Protein AF-A0A964BP98-F1 (afdb_monomer)

Foldseek 3Di:
DDPPPQLLVLLVVLLVVLVVLLVVLCVDDDPPNVCSNPAVNLLSLLLNQLSVVLSPDDQDPDLVRQLVSLVVSLVVSLVVLVVLQVCQVVCVVPDPVQLVDPVNCSPRNNHHDPVSSVSSNNSSVVSSVSSSVSSVVD

Solvent-accessible surface area (backbone atoms only — not comparable to full-atom values): 7579 Å² total; per-residue (Å²): 129,84,81,74,53,65,59,59,54,51,48,48,54,49,49,66,50,47,54,57,51,36,59,46,28,67,73,45,83,58,90,64,24,69,56,36,39,69,44,46,38,46,23,43,49,33,28,49,51,32,45,58,55,49,70,75,51,76,85,62,92,46,72,69,54,36,53,52,50,28,52,49,44,21,53,49,50,37,52,50,52,50,49,44,44,59,53,34,78,52,47,87,79,51,60,68,74,62,61,66,36,67,69,39,36,74,75,62,46,87,69,66,58,84,72,50,56,63,30,28,52,50,9,16,52,51,19,25,53,49,54,41,54,49,64,69,77,109

pLDDT: mean 90.62, std 9.59, range [37.97, 98.38]

InterPro domains:
  IPR021257 Protein of unknown function DUF2809 [PF10990] (32-123)

Nearest PDB structures (foldseek):
  8irj-assembly1_A  TM=3.269E-01  e=3.034E+00  Homo sapiens
  6duw-assembly1_A  TM=2.770E-01  e=5.728E+00  Homo sapiens

Sequence (138 aa)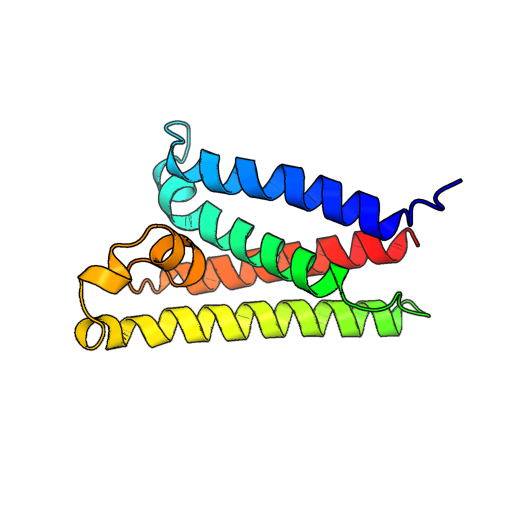:
MAIINTRRSLIFISLLAIVPLGLYSKVYMGIAQTWVHDYSGDVLYEILWCLVIFWFVHSPKDVKQLKNIASRIALWVFAVTCAIEISQLWFHLVPPILRSHVIWKLLLGAGFAWWDFPHYALGSLIGWWWIYSIGRIE

Structure (mmCIF, N/CA/C/O backbone):
data_AF-A0A964BP98-F1
#
_entry.id   AF-A0A964BP98-F1
#
loop_
_atom_site.group_PDB
_atom_site.id
_atom_site.type_symbol
_atom_site.label_atom_id
_atom_site.label_alt_id
_atom_site.label_comp_id
_atom_site.label_asym_id
_atom_site.label_entity_id
_atom_site.label_seq_id
_atom_site.pdbx_PDB_ins_code
_atom_site.Cartn_x
_atom_site.Cartn_y
_atom_site.Cartn_z
_atom_site.occupancy
_atom_site.B_iso_or_equiv
_atom_site.auth_seq_id
_atom_site.auth_comp_id
_atom_site.auth_asym_id
_atom_site.auth_atom_id
_atom_site.pdbx_PDB_model_num
ATOM 1 N N . MET A 1 1 ? -35.295 -2.462 3.434 1.00 37.97 1 MET A N 1
ATOM 2 C CA . MET A 1 1 ? -34.500 -1.265 3.776 1.00 37.97 1 MET A CA 1
ATOM 3 C C . MET A 1 1 ? -33.071 -1.748 3.962 1.00 37.97 1 MET A C 1
ATOM 5 O O . MET A 1 1 ? -32.809 -2.443 4.933 1.00 37.97 1 MET A O 1
ATOM 9 N N . ALA A 1 2 ? -32.208 -1.580 2.956 1.00 43.72 2 ALA A N 1
ATOM 10 C CA . ALA A 1 2 ? -30.848 -2.105 3.034 1.00 43.72 2 ALA A CA 1
ATOM 11 C C . ALA A 1 2 ? -30.121 -1.366 4.161 1.00 43.72 2 ALA A C 1
ATOM 13 O O . ALA A 1 2 ? -29.951 -0.152 4.085 1.00 43.72 2 ALA A O 1
ATOM 14 N N . ILE A 1 3 ? -29.745 -2.087 5.217 1.00 48.03 3 ILE A N 1
ATOM 15 C CA 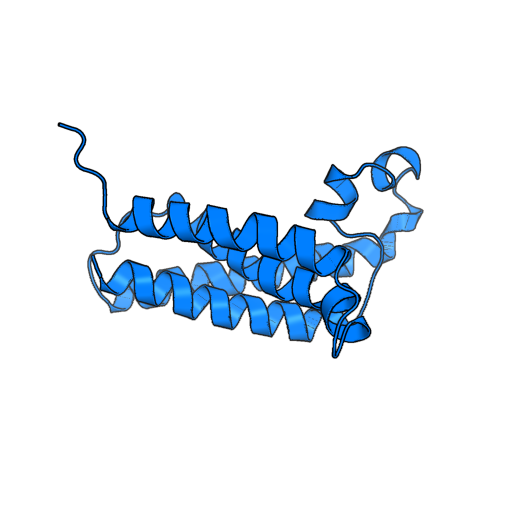. ILE A 1 3 ? -28.818 -1.582 6.225 1.00 48.03 3 ILE A CA 1
ATOM 16 C C . ILE A 1 3 ? -27.493 -1.434 5.487 1.00 48.03 3 ILE A C 1
ATOM 18 O O . ILE A 1 3 ? -26.748 -2.396 5.301 1.00 48.03 3 ILE A O 1
ATOM 22 N N . ILE A 1 4 ? -27.259 -0.241 4.950 1.00 57.28 4 ILE A N 1
ATOM 23 C CA . ILE A 1 4 ? -25.979 0.126 4.379 1.00 57.28 4 ILE A CA 1
ATOM 24 C C . ILE A 1 4 ? -24.986 0.034 5.534 1.00 57.28 4 ILE A C 1
ATOM 26 O O . ILE A 1 4 ? -25.044 0.818 6.477 1.00 57.28 4 ILE A O 1
ATOM 30 N N . ASN A 1 5 ? -24.116 -0.973 5.497 1.00 79.19 5 ASN A N 1
ATOM 31 C CA . ASN A 1 5 ? -23.022 -1.069 6.447 1.00 79.19 5 ASN A CA 1
ATOM 32 C C . ASN A 1 5 ? -22.086 0.119 6.168 1.00 79.19 5 ASN A C 1
ATOM 34 O O . ASN A 1 5 ? -21.393 0.122 5.147 1.00 79.19 5 ASN A O 1
ATOM 38 N N . THR A 1 6 ? -22.098 1.124 7.052 1.00 86.12 6 THR A N 1
ATOM 39 C CA . THR A 1 6 ? -21.329 2.376 6.946 1.00 86.12 6 THR A CA 1
ATOM 40 C C . THR A 1 6 ? -19.874 2.118 6.561 1.00 86.12 6 THR A C 1
ATOM 42 O O . THR A 1 6 ? -19.347 2.779 5.668 1.00 86.12 6 THR A O 1
ATOM 45 N N . ARG A 1 7 ? -19.250 1.080 7.135 1.00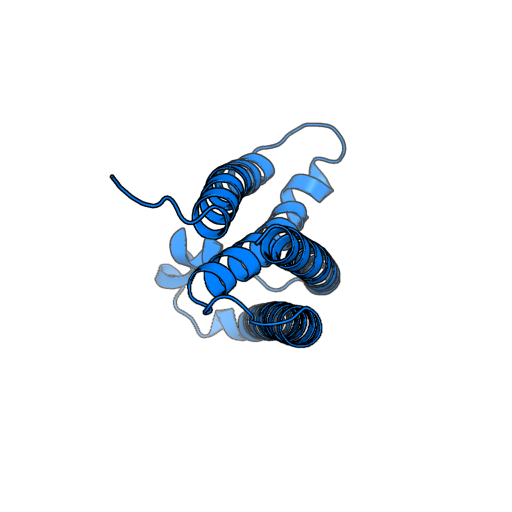 89.56 7 ARG A N 1
ATOM 46 C CA . ARG A 1 7 ? -17.888 0.660 6.792 1.00 89.56 7 ARG A CA 1
ATOM 47 C C . ARG A 1 7 ? -17.758 0.257 5.324 1.00 89.56 7 ARG A C 1
ATOM 49 O O . ARG A 1 7 ? -16.857 0.737 4.645 1.00 89.56 7 ARG A O 1
ATOM 56 N N . ARG A 1 8 ? -18.649 -0.596 4.808 1.00 91.06 8 ARG A N 1
ATOM 57 C CA . ARG A 1 8 ? -18.601 -1.033 3.398 1.00 91.06 8 ARG A CA 1
ATOM 58 C C . ARG A 1 8 ? -18.822 0.133 2.439 1.00 91.06 8 ARG A C 1
ATOM 60 O O . ARG A 1 8 ? -18.128 0.222 1.435 1.00 91.06 8 ARG A O 1
ATOM 67 N N . SER A 1 9 ? -19.713 1.067 2.762 1.00 92.31 9 SER A N 1
ATOM 68 C CA . SER A 1 9 ? -19.888 2.272 1.943 1.00 92.31 9 SER A CA 1
ATOM 69 C C . SER A 1 9 ? -18.656 3.165 1.925 1.00 92.31 9 SER A C 1
ATOM 71 O O . SER A 1 9 ? -18.277 3.626 0.852 1.00 92.31 9 SER A O 1
ATOM 73 N N . LEU A 1 10 ? -18.000 3.372 3.070 1.00 94.25 10 LEU A N 1
ATOM 74 C CA . LEU A 1 10 ? -16.758 4.144 3.124 1.00 94.25 10 LEU A CA 1
ATOM 75 C C . LEU A 1 10 ? -15.656 3.490 2.288 1.00 94.25 10 LEU A C 1
ATOM 77 O O . LEU A 1 10 ? -15.022 4.175 1.492 1.00 94.25 10 LEU A O 1
ATOM 81 N N . ILE A 1 11 ? -15.479 2.167 2.391 1.00 95.06 11 ILE A N 1
ATOM 82 C CA . ILE A 1 11 ? -14.500 1.455 1.558 1.00 95.06 11 ILE A CA 1
ATOM 83 C C . ILE A 1 11 ? -14.865 1.592 0.070 1.00 95.06 11 ILE A C 1
ATOM 85 O O . ILE A 1 11 ? -13.980 1.797 -0.754 1.00 95.06 11 ILE A O 1
ATOM 89 N N . PHE A 1 12 ? -16.152 1.537 -0.288 1.00 95.44 12 PHE A N 1
ATOM 90 C CA . PHE A 1 12 ? -16.591 1.634 -1.686 1.00 95.44 12 PHE A CA 1
ATOM 91 C C . PHE A 1 12 ? -16.269 3.005 -2.271 1.00 95.44 12 PHE A C 1
ATOM 93 O O . PHE A 1 12 ? -15.711 3.098 -3.359 1.00 95.44 12 PHE A O 1
ATOM 100 N N . ILE A 1 13 ? -16.581 4.062 -1.520 1.00 95.56 13 ILE A N 1
ATOM 101 C CA . ILE A 1 13 ? -16.279 5.443 -1.899 1.00 95.56 13 ILE A CA 1
ATOM 102 C C . ILE A 1 13 ? -14.763 5.637 -2.016 1.00 95.56 13 ILE A C 1
ATOM 104 O O . ILE A 1 13 ? -14.302 6.218 -2.997 1.00 95.56 13 ILE A O 1
ATOM 108 N N . SER A 1 14 ? -13.979 5.103 -1.073 1.00 96.12 14 SER A N 1
ATOM 109 C CA . SER A 1 14 ? -12.515 5.127 -1.150 1.00 96.12 14 SER A CA 1
ATOM 110 C C . SER A 1 14 ? -11.995 4.439 -2.412 1.00 96.12 14 SER A C 1
ATOM 112 O O . SER A 1 14 ? -11.161 5.010 -3.107 1.00 96.12 14 SER A O 1
ATOM 114 N N . LEU A 1 15 ? -12.502 3.252 -2.757 1.00 96.31 15 LEU A N 1
ATOM 115 C CA . LEU A 1 15 ? -12.107 2.543 -3.979 1.00 96.31 15 LEU A CA 1
ATOM 116 C C . LEU A 1 15 ? -12.498 3.323 -5.240 1.00 96.31 15 LEU A C 1
ATOM 118 O O . LEU A 1 15 ? -11.692 3.438 -6.163 1.00 96.31 15 LEU A O 1
ATOM 122 N N . LEU A 1 16 ? -13.697 3.913 -5.256 1.00 95.88 16 LEU A N 1
ATOM 123 C CA . LEU A 1 16 ? -14.174 4.742 -6.361 1.00 95.88 16 LEU A CA 1
ATOM 124 C C . LEU A 1 16 ? -13.311 5.996 -6.561 1.00 95.88 16 LEU A C 1
ATOM 126 O O . LEU A 1 16 ? -13.231 6.487 -7.679 1.00 95.88 16 LEU A O 1
ATOM 130 N N . ALA A 1 17 ? -12.655 6.499 -5.513 1.00 95.50 17 ALA A N 1
ATOM 131 C CA . ALA A 1 17 ? -11.704 7.602 -5.609 1.00 95.50 17 ALA A CA 1
ATOM 132 C C . ALA A 1 17 ? -10.293 7.135 -6.013 1.00 95.50 17 ALA A C 1
ATOM 134 O O . ALA A 1 17 ? -9.673 7.730 -6.891 1.00 95.50 17 ALA A O 1
ATOM 135 N N . ILE A 1 18 ? -9.780 6.060 -5.404 1.00 95.38 18 ILE A N 1
ATOM 136 C CA . ILE A 1 18 ? -8.401 5.589 -5.608 1.00 95.38 18 ILE A CA 1
ATOM 137 C C . ILE A 1 18 ? -8.171 5.069 -7.030 1.00 95.38 18 ILE A C 1
ATOM 139 O O . ILE A 1 18 ? -7.137 5.371 -7.621 1.00 95.38 18 ILE A O 1
ATOM 143 N N . VAL A 1 19 ? -9.128 4.336 -7.607 1.00 93.06 19 VAL A N 1
ATOM 144 C CA . VAL A 1 19 ? -8.994 3.781 -8.966 1.00 93.06 19 VAL A CA 1
ATOM 145 C C . VAL A 1 19 ? -8.795 4.872 -10.031 1.00 93.06 19 VAL A C 1
ATOM 147 O O . VAL A 1 19 ? -7.792 4.812 -10.745 1.00 93.06 19 VAL A O 1
ATOM 150 N N . PRO A 1 20 ? -9.674 5.887 -10.169 1.00 92.69 20 PRO A N 1
ATOM 151 C CA . PRO A 1 20 ? -9.463 6.942 -11.153 1.00 92.69 20 PRO A CA 1
ATOM 152 C C . PRO A 1 20 ? -8.236 7.795 -10.834 1.00 92.69 20 PRO A C 1
ATOM 154 O O . PRO A 1 20 ? -7.559 8.206 -11.770 1.00 92.69 20 PRO A O 1
ATOM 157 N N . LEU A 1 21 ? -7.898 8.021 -9.558 1.00 92.00 21 LEU A N 1
ATOM 158 C CA . LEU A 1 21 ? -6.664 8.726 -9.192 1.00 92.00 21 LEU A CA 1
ATOM 159 C C . LEU A 1 21 ? -5.412 7.977 -9.665 1.00 92.00 21 LEU A C 1
ATOM 161 O O . LEU A 1 21 ? -4.512 8.597 -10.227 1.00 92.00 21 LEU A O 1
ATOM 165 N N . GLY A 1 22 ? -5.372 6.653 -9.497 1.00 90.00 22 GLY A N 1
ATOM 166 C CA . GLY A 1 22 ? -4.254 5.819 -9.945 1.00 90.00 22 GLY A CA 1
ATOM 167 C C . GLY A 1 22 ? -4.134 5.735 -11.466 1.00 90.00 22 GLY A C 1
ATOM 168 O O . GLY A 1 22 ? -3.030 5.718 -11.999 1.00 90.00 22 GLY A O 1
ATOM 169 N N . LEU A 1 23 ? -5.256 5.732 -12.189 1.00 88.25 23 LEU A N 1
ATOM 170 C CA . LEU A 1 23 ? -5.236 5.793 -13.655 1.00 88.25 23 LEU A CA 1
ATOM 171 C C . LEU A 1 23 ? -4.836 7.186 -14.158 1.00 88.25 23 LEU A C 1
ATOM 173 O O . LEU A 1 23 ? -4.070 7.304 -15.113 1.00 88.25 23 LEU A O 1
ATOM 177 N N . TYR A 1 24 ? -5.332 8.240 -13.507 1.00 88.25 24 TYR A N 1
ATOM 178 C CA . TYR A 1 24 ? -5.026 9.620 -13.869 1.00 88.25 24 TYR A CA 1
ATOM 179 C C . TYR A 1 24 ? -3.556 9.970 -13.628 1.00 88.25 24 TYR A C 1
ATOM 181 O O . TYR A 1 24 ? -2.971 10.719 -14.409 1.00 88.25 24 TYR A O 1
ATOM 189 N N . SER A 1 25 ? -2.925 9.405 -12.596 1.00 86.75 25 SER A N 1
ATOM 190 C CA . SER A 1 25 ? -1.517 9.688 -12.321 1.00 86.75 25 SER A CA 1
ATOM 191 C C . SER A 1 25 ? -0.580 9.283 -13.461 1.00 86.75 25 SER A C 1
ATOM 193 O O . SER A 1 25 ? 0.415 9.964 -13.694 1.00 86.75 25 SER A O 1
ATOM 195 N N . LYS A 1 26 ? -0.939 8.258 -14.244 1.00 82.50 26 LYS A N 1
ATOM 196 C CA . LYS A 1 26 ? -0.178 7.813 -15.423 1.00 82.50 26 LYS A CA 1
ATOM 197 C C . LYS A 1 26 ? -0.289 8.746 -16.634 1.00 82.50 26 LYS A C 1
ATOM 199 O O . LYS A 1 26 ? 0.492 8.620 -17.569 1.00 82.50 26 LYS A O 1
ATOM 204 N N . VAL A 1 27 ? -1.233 9.690 -16.636 1.00 86.19 27 VAL A N 1
ATOM 205 C CA . VAL A 1 27 ? -1.398 10.692 -17.710 1.00 86.19 27 VAL A CA 1
ATOM 206 C C . VAL A 1 27 ? -1.139 12.124 -17.231 1.00 86.19 27 VAL A C 1
ATOM 208 O O . VAL A 1 27 ? -1.336 13.082 -17.979 1.00 86.19 27 VAL A O 1
ATOM 211 N N . TYR A 1 28 ? -0.704 12.288 -15.981 1.00 82.81 28 TYR A N 1
ATOM 212 C CA . TYR A 1 28 ? -0.480 13.591 -15.372 1.00 82.81 28 TYR A CA 1
ATOM 213 C C . TYR A 1 28 ? 0.799 14.259 -15.902 1.00 82.81 28 TYR A C 1
ATOM 215 O O . TYR A 1 28 ? 1.881 13.682 -15.853 1.00 82.81 28 TYR A O 1
ATOM 223 N N . MET A 1 29 ? 0.675 15.510 -16.360 1.00 85.00 29 MET A N 1
ATOM 224 C CA . MET A 1 29 ? 1.767 16.308 -16.954 1.00 85.00 29 MET A CA 1
ATOM 225 C C . MET A 1 29 ? 2.094 17.591 -16.160 1.00 85.00 29 MET A C 1
ATOM 227 O O . MET A 1 29 ? 2.652 18.543 -16.699 1.00 85.00 29 MET A O 1
ATOM 231 N N . GLY A 1 30 ? 1.679 17.675 -14.892 1.00 84.62 30 GLY A N 1
ATOM 232 C CA . GLY A 1 30 ? 1.849 18.881 -14.072 1.00 84.62 30 GLY A CA 1
ATOM 233 C C . GLY A 1 30 ? 3.139 18.917 -13.238 1.00 84.62 30 GLY A C 1
ATOM 234 O O . GLY A 1 30 ? 4.169 18.342 -13.588 1.00 84.62 30 GLY A O 1
ATOM 235 N N . ILE A 1 31 ? 3.098 19.623 -12.107 1.00 79.62 31 ILE A N 1
ATOM 236 C CA . ILE A 1 31 ? 4.255 19.778 -11.209 1.00 79.62 31 ILE A CA 1
ATOM 237 C C . ILE A 1 31 ? 4.625 18.415 -10.612 1.00 79.62 31 ILE A C 1
ATOM 239 O O . ILE A 1 31 ? 3.753 17.679 -10.168 1.00 79.62 31 ILE A O 1
ATOM 243 N N . ALA A 1 32 ? 5.921 18.091 -10.579 1.00 81.62 32 ALA A N 1
ATOM 244 C CA . ALA A 1 32 ? 6.427 16.782 -10.155 1.00 81.62 32 ALA A CA 1
ATOM 245 C C . ALA A 1 32 ? 5.912 15.601 -11.008 1.00 81.62 32 ALA A C 1
ATOM 247 O O . ALA A 1 32 ? 5.866 14.471 -10.527 1.00 81.62 32 ALA A O 1
ATOM 248 N N . GLN A 1 33 ? 5.567 15.847 -12.282 1.00 81.12 33 GLN A N 1
ATOM 249 C CA . GLN A 1 33 ? 5.097 14.823 -13.226 1.00 81.12 33 GLN A CA 1
ATOM 250 C C . GLN A 1 33 ? 5.964 13.566 -13.273 1.00 81.12 33 GLN A C 1
ATOM 252 O O . GLN A 1 33 ? 5.411 12.482 -13.350 1.00 81.12 33 GLN A O 1
ATOM 257 N N . THR A 1 34 ? 7.291 13.688 -13.181 1.00 79.12 34 THR A N 1
ATOM 258 C CA . THR A 1 34 ? 8.196 12.530 -13.186 1.00 79.12 34 THR A CA 1
ATOM 259 C C . THR A 1 34 ? 7.882 11.611 -12.013 1.00 79.12 34 THR A C 1
ATOM 261 O O . THR A 1 34 ? 7.590 10.441 -12.200 1.00 79.12 34 THR A O 1
ATOM 264 N N . TRP A 1 35 ? 7.800 12.163 -10.804 1.00 83.44 35 TRP A N 1
ATOM 265 C CA . TRP A 1 35 ? 7.463 11.372 -9.628 1.00 83.44 35 TRP A CA 1
ATOM 266 C C . TRP A 1 35 ? 6.025 10.839 -9.662 1.00 83.44 35 TRP A C 1
ATOM 268 O O . TRP A 1 35 ? 5.782 9.685 -9.319 1.00 83.44 35 TRP A O 1
ATOM 278 N N . VAL A 1 36 ? 5.058 11.664 -10.077 1.00 79.56 36 VAL A N 1
ATOM 279 C CA . VAL A 1 36 ? 3.642 11.268 -10.110 1.00 79.56 36 VAL A CA 1
ATOM 280 C C . VAL A 1 36 ? 3.411 10.149 -11.123 1.00 79.56 36 VAL A C 1
ATOM 282 O O . VAL A 1 36 ? 2.751 9.163 -10.796 1.00 79.56 36 VAL A O 1
ATOM 285 N N . HIS A 1 37 ? 3.970 10.275 -12.321 1.00 78.06 37 HIS A N 1
ATOM 286 C CA . HIS A 1 37 ? 3.854 9.273 -13.371 1.00 78.06 37 HIS A CA 1
ATOM 287 C C . HIS A 1 37 ? 4.518 7.963 -12.939 1.00 78.06 37 HIS A C 1
ATOM 289 O O . HIS A 1 37 ? 3.908 6.893 -13.054 1.00 78.06 37 HIS A O 1
ATOM 295 N N . ASP A 1 38 ? 5.730 8.053 -12.394 1.00 78.12 38 ASP A N 1
ATOM 296 C CA . ASP A 1 38 ? 6.541 6.878 -12.103 1.00 78.12 38 ASP A CA 1
ATOM 297 C C . ASP A 1 38 ? 6.029 6.156 -10.847 1.00 78.12 38 ASP A C 1
ATOM 299 O O . ASP A 1 38 ? 5.664 4.988 -10.947 1.00 78.12 38 ASP A O 1
ATOM 303 N N . TYR A 1 39 ? 5.838 6.864 -9.725 1.00 83.00 39 TYR A N 1
ATOM 304 C CA . TYR A 1 39 ? 5.721 6.234 -8.400 1.00 83.00 39 TYR A CA 1
ATOM 305 C C . TYR A 1 39 ? 4.381 6.400 -7.680 1.00 83.00 39 TYR A C 1
ATOM 307 O O . TYR A 1 39 ? 4.052 5.630 -6.776 1.00 83.00 39 TYR A O 1
ATOM 315 N N . SER A 1 40 ? 3.566 7.405 -8.022 1.00 80.12 40 SER A N 1
ATOM 316 C CA . SER A 1 40 ? 2.301 7.598 -7.285 1.00 80.12 40 SER A CA 1
ATOM 317 C C . SER A 1 40 ? 1.321 6.437 -7.493 1.00 80.12 40 SER A C 1
ATOM 319 O O . SER A 1 40 ? 0.506 6.149 -6.616 1.00 80.12 40 SER A O 1
ATOM 321 N N . GLY A 1 41 ? 1.437 5.742 -8.631 1.00 83.50 41 GLY A N 1
ATOM 322 C CA . GLY A 1 41 ? 0.706 4.508 -8.902 1.00 83.50 41 GLY A CA 1
ATOM 323 C C . GLY A 1 41 ? 0.998 3.425 -7.866 1.00 83.50 41 GLY A C 1
ATOM 324 O O . GLY A 1 41 ? 0.059 2.794 -7.399 1.00 83.50 41 GLY A O 1
ATOM 325 N N . ASP A 1 42 ? 2.251 3.283 -7.436 1.00 88.12 42 ASP A N 1
ATOM 326 C CA . ASP A 1 42 ? 2.682 2.260 -6.477 1.00 88.12 42 ASP A CA 1
ATOM 327 C C . ASP A 1 42 ? 2.092 2.510 -5.091 1.00 88.12 42 ASP A C 1
ATOM 329 O O . ASP A 1 42 ? 1.529 1.615 -4.463 1.00 88.12 42 ASP A O 1
ATOM 333 N N . VAL A 1 43 ? 2.118 3.770 -4.645 1.00 94.50 43 VAL A N 1
ATOM 334 C CA . VAL A 1 43 ? 1.502 4.182 -3.376 1.00 94.50 43 VAL A CA 1
ATOM 335 C C . VAL A 1 43 ? -0.008 3.918 -3.401 1.00 94.50 43 VAL A C 1
ATOM 337 O O . VAL A 1 43 ? -0.567 3.368 -2.451 1.00 94.50 43 VAL A O 1
ATOM 340 N N . LEU A 1 44 ? -0.686 4.300 -4.489 1.00 94.94 44 LEU A N 1
ATOM 341 C CA . LEU A 1 44 ? -2.132 4.119 -4.643 1.00 94.94 44 LEU A CA 1
ATOM 342 C C . LEU A 1 44 ? -2.523 2.641 -4.790 1.00 94.94 44 LEU A C 1
ATOM 344 O O . LEU A 1 44 ? -3.588 2.245 -4.313 1.00 94.94 44 LEU A O 1
ATOM 348 N N . TYR A 1 45 ? -1.662 1.828 -5.400 1.00 94.88 45 TYR A N 1
ATOM 349 C CA . TYR A 1 45 ? -1.849 0.390 -5.572 1.00 94.88 45 TYR A CA 1
ATOM 350 C C . TYR A 1 45 ? -1.876 -0.349 -4.229 1.00 94.88 45 TYR A C 1
ATOM 352 O O . TYR A 1 45 ? -2.782 -1.142 -3.971 1.00 94.88 45 TYR A O 1
ATOM 360 N N . GLU A 1 46 ? -0.954 -0.027 -3.322 1.00 97.81 46 GLU A N 1
ATOM 361 C CA . GLU A 1 46 ? -0.949 -0.565 -1.956 1.00 97.81 46 GLU A CA 1
ATOM 362 C C . GLU A 1 46 ? -2.220 -0.203 -1.179 1.00 97.81 46 GLU A C 1
ATOM 364 O O . GLU A 1 46 ? -2.840 -1.055 -0.534 1.00 97.81 46 GLU A O 1
ATOM 369 N N . ILE A 1 47 ? -2.631 1.070 -1.253 1.00 97.69 47 ILE A N 1
ATOM 370 C CA . ILE A 1 47 ? -3.847 1.566 -0.595 1.00 97.69 47 ILE A CA 1
ATOM 371 C C . ILE A 1 47 ? -5.069 0.813 -1.133 1.00 97.69 47 ILE A C 1
ATOM 373 O O . ILE A 1 47 ? -5.916 0.374 -0.349 1.00 97.69 47 ILE A O 1
ATOM 377 N N . LEU A 1 48 ? -5.143 0.624 -2.455 1.00 97.62 48 LEU A N 1
ATOM 378 C CA . LEU A 1 48 ? -6.199 -0.140 -3.112 1.00 97.62 48 LEU A CA 1
ATOM 379 C C . LEU A 1 48 ? -6.280 -1.557 -2.547 1.00 97.62 48 LEU A C 1
ATOM 381 O O . LEU A 1 48 ? -7.354 -1.972 -2.111 1.00 97.62 48 LEU A O 1
ATOM 385 N N . TRP A 1 49 ? -5.169 -2.294 -2.499 1.00 98.06 49 TRP A N 1
ATOM 386 C CA . TRP A 1 49 ? -5.187 -3.675 -2.012 1.00 98.06 49 TRP A CA 1
ATOM 387 C C . TRP A 1 49 ? -5.490 -3.777 -0.521 1.00 98.06 49 TRP A C 1
ATOM 389 O O . TRP A 1 49 ? -6.228 -4.679 -0.116 1.00 98.06 49 TRP A O 1
ATOM 399 N N . CYS A 1 50 ? -5.030 -2.821 0.289 1.00 98.06 50 CYS A N 1
ATOM 400 C CA . CYS A 1 50 ? -5.424 -2.737 1.693 1.00 98.06 50 CYS A CA 1
ATOM 401 C C . CYS A 1 50 ? -6.949 -2.604 1.841 1.00 98.06 50 CYS A C 1
ATOM 403 O O . CYS A 1 50 ? -7.561 -3.335 2.624 1.00 98.06 50 CYS A O 1
ATOM 405 N N . LEU A 1 51 ? -7.575 -1.709 1.068 1.00 97.44 51 LEU A N 1
ATOM 406 C CA . LEU A 1 51 ? -9.026 -1.491 1.070 1.00 97.44 51 LEU A CA 1
ATOM 407 C C . LEU A 1 51 ? -9.797 -2.716 0.556 1.00 97.44 51 LEU A C 1
ATOM 409 O O . LEU A 1 51 ? -10.778 -3.124 1.182 1.00 97.44 51 LEU A O 1
ATOM 413 N N . VAL A 1 52 ? -9.341 -3.327 -0.544 1.00 97.38 52 VAL A N 1
ATOM 414 C CA . VAL A 1 52 ? -9.956 -4.529 -1.133 1.00 97.38 52 VAL A CA 1
ATOM 415 C C . VAL A 1 52 ? -9.925 -5.690 -0.146 1.00 97.38 52 VAL A C 1
ATOM 417 O O . VAL A 1 52 ? -10.961 -6.296 0.108 1.00 97.38 52 VAL A O 1
ATOM 420 N N . ILE A 1 53 ? -8.773 -5.988 0.461 1.00 97.19 53 ILE A N 1
ATOM 421 C CA . ILE A 1 53 ? -8.671 -7.076 1.442 1.00 97.19 53 ILE A CA 1
ATOM 422 C C . ILE A 1 53 ? -9.539 -6.759 2.660 1.00 97.19 53 ILE A C 1
ATOM 424 O O . ILE A 1 53 ? -10.300 -7.616 3.114 1.00 97.19 53 ILE A O 1
ATOM 428 N N . PHE A 1 54 ? -9.481 -5.523 3.168 1.00 96.06 54 PHE A N 1
ATOM 429 C CA . PHE A 1 54 ? -10.270 -5.127 4.329 1.00 96.06 54 PHE A CA 1
ATOM 430 C C . PHE A 1 54 ? -11.775 -5.270 4.079 1.00 96.06 54 PHE A C 1
ATOM 432 O O . PHE A 1 54 ? -12.473 -5.702 4.990 1.00 96.06 54 PHE A O 1
ATOM 439 N N . TRP A 1 55 ? -12.279 -5.021 2.865 1.00 95.25 55 TRP A N 1
ATOM 440 C CA . TRP A 1 55 ? -13.691 -5.229 2.506 1.00 95.25 55 TRP A CA 1
ATOM 441 C C . TRP A 1 55 ? -14.227 -6.615 2.897 1.00 95.25 55 TRP A C 1
ATOM 443 O O . TRP A 1 55 ? -15.356 -6.738 3.385 1.00 95.25 55 TRP A O 1
ATOM 453 N N . PHE A 1 56 ? -13.420 -7.661 2.700 1.00 94.31 56 PHE A N 1
ATOM 454 C CA . PHE A 1 56 ? -13.804 -9.051 2.960 1.00 94.31 56 PHE A CA 1
ATOM 455 C C . PHE A 1 56 ? -13.576 -9.492 4.411 1.00 94.31 56 PHE A C 1
ATOM 457 O O . PHE A 1 56 ? -14.056 -10.552 4.816 1.00 94.31 56 PHE A O 1
ATOM 464 N N . VAL A 1 57 ? -12.882 -8.690 5.221 1.00 91.31 57 VAL A N 1
ATOM 465 C CA . VAL A 1 57 ? -12.646 -9.004 6.633 1.00 91.31 57 VAL A CA 1
ATOM 466 C C . VAL A 1 57 ? -13.879 -8.659 7.472 1.00 91.31 57 VAL A C 1
ATOM 468 O O . VAL A 1 57 ? -14.479 -7.590 7.327 1.00 91.31 57 VAL A O 1
ATOM 471 N N . HIS A 1 58 ? -14.251 -9.569 8.376 1.00 86.25 58 HIS A N 1
ATOM 472 C CA . HIS A 1 58 ? -15.329 -9.363 9.346 1.00 86.25 58 HIS A CA 1
ATOM 473 C C . HIS A 1 58 ? -15.048 -8.156 10.249 1.00 86.25 58 HIS A C 1
ATOM 475 O O . HIS A 1 58 ? -13.892 -7.884 10.578 1.00 86.25 58 HIS A O 1
ATOM 481 N N . SER A 1 59 ? -16.103 -7.448 10.660 1.00 82.44 59 SER A N 1
ATOM 482 C CA . SER A 1 59 ? -15.954 -6.269 11.514 1.00 82.44 59 SER A CA 1
ATOM 483 C C . SER A 1 59 ? -15.273 -6.633 12.842 1.00 82.44 59 SER A C 1
ATOM 485 O O . SER A 1 59 ? -15.670 -7.610 13.491 1.00 82.44 59 SER A O 1
ATOM 487 N N . PRO A 1 60 ? -14.210 -5.907 13.228 1.00 84.69 60 PRO A N 1
ATOM 488 C CA . PRO A 1 60 ? -13.494 -6.163 14.468 1.00 84.69 60 PRO A CA 1
ATOM 489 C C . PRO A 1 60 ? -14.370 -5.841 15.680 1.00 84.69 60 PRO A C 1
ATOM 491 O O . PRO A 1 60 ? -15.172 -4.917 15.651 1.00 84.69 60 PRO A O 1
ATOM 494 N N . LYS A 1 61 ? -14.200 -6.607 16.761 1.00 85.12 61 LYS A N 1
ATOM 495 C CA . LYS A 1 61 ? -14.978 -6.451 18.001 1.00 85.12 61 LYS A CA 1
ATOM 496 C C . LYS A 1 61 ? -14.388 -5.410 18.949 1.00 85.12 61 LYS A C 1
ATOM 498 O O . LYS A 1 61 ? -15.092 -4.903 19.813 1.00 85.12 61 LYS A O 1
ATOM 503 N N . ASP A 1 62 ? -13.091 -5.135 18.821 1.00 91.12 62 ASP A N 1
ATOM 504 C CA . ASP A 1 62 ? -12.379 -4.168 19.648 1.00 91.12 62 ASP A CA 1
ATOM 505 C C . ASP A 1 62 ? -11.229 -3.481 18.881 1.00 91.12 62 ASP A C 1
ATOM 507 O O . ASP A 1 62 ? -10.807 -3.896 17.794 1.00 91.12 62 ASP A O 1
ATOM 511 N N . VAL A 1 63 ? -10.696 -2.410 19.475 1.00 91.19 63 VAL A N 1
ATOM 512 C CA . VAL A 1 63 ? -9.635 -1.577 18.884 1.00 91.19 63 VAL A CA 1
ATOM 513 C C . VAL A 1 63 ? -8.316 -2.342 18.725 1.00 91.19 63 VAL A C 1
ATOM 515 O O . VAL A 1 63 ? -7.560 -2.094 17.783 1.00 91.19 63 VAL A O 1
ATOM 518 N N . LYS A 1 64 ? -8.024 -3.290 19.623 1.00 93.94 64 LYS A N 1
ATOM 519 C CA . LYS A 1 64 ? -6.788 -4.084 19.584 1.00 93.94 64 LYS A CA 1
ATOM 520 C C . LYS A 1 64 ? -6.816 -5.058 18.406 1.00 93.94 64 LYS A C 1
ATOM 522 O O . LYS A 1 64 ? -5.827 -5.191 17.687 1.00 93.94 64 LYS A O 1
ATOM 527 N N . GLN A 1 65 ? -7.956 -5.700 18.181 1.00 93.88 65 GLN A N 1
ATOM 528 C CA . GLN A 1 65 ? -8.223 -6.584 17.062 1.00 93.88 65 GLN A CA 1
ATOM 529 C C . GLN A 1 65 ? -8.180 -5.809 15.746 1.00 93.88 65 GLN A C 1
ATOM 531 O O . GLN A 1 65 ? -7.522 -6.268 14.815 1.00 93.88 65 GLN A O 1
ATOM 536 N N . LEU A 1 66 ? -8.799 -4.624 15.681 1.00 94.31 66 LEU A N 1
ATOM 537 C CA . LEU A 1 66 ? -8.730 -3.754 14.505 1.00 94.31 66 LEU A CA 1
ATOM 538 C C . LEU A 1 66 ? -7.282 -3.397 14.156 1.00 94.31 66 LEU A C 1
ATOM 540 O O . LEU A 1 66 ? -6.873 -3.572 13.011 1.00 94.31 66 LEU A O 1
ATOM 544 N N . LYS A 1 67 ? -6.489 -2.958 15.143 1.00 95.38 67 LYS A N 1
ATOM 545 C CA . LYS A 1 67 ? -5.070 -2.634 14.940 1.00 95.38 67 LYS A CA 1
ATOM 546 C C . LYS A 1 67 ? -4.296 -3.838 14.399 1.00 95.38 67 LYS A C 1
ATOM 548 O O . LYS A 1 67 ? -3.562 -3.702 13.425 1.00 95.38 67 LYS A O 1
ATOM 553 N N . ASN A 1 68 ? -4.495 -5.018 14.988 1.00 96.25 68 ASN A N 1
ATOM 554 C CA . ASN A 1 68 ? -3.836 -6.2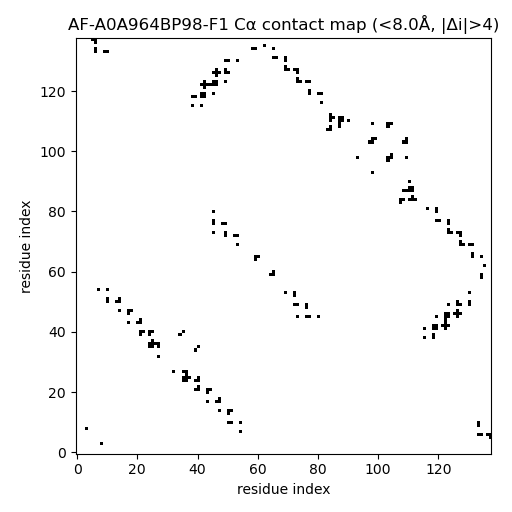50 14.552 1.00 96.25 68 ASN A CA 1
ATOM 555 C C . ASN A 1 68 ? -4.238 -6.664 13.129 1.00 96.25 68 ASN A C 1
ATOM 557 O O . ASN A 1 68 ? -3.377 -7.070 12.350 1.00 96.25 68 ASN A O 1
ATOM 561 N N . ILE A 1 69 ? -5.526 -6.568 12.782 1.00 95.69 69 ILE A N 1
ATOM 562 C CA . ILE A 1 69 ? -6.031 -6.854 11.432 1.00 95.69 69 ILE A CA 1
ATOM 563 C C . ILE A 1 69 ? -5.423 -5.873 10.434 1.00 95.69 6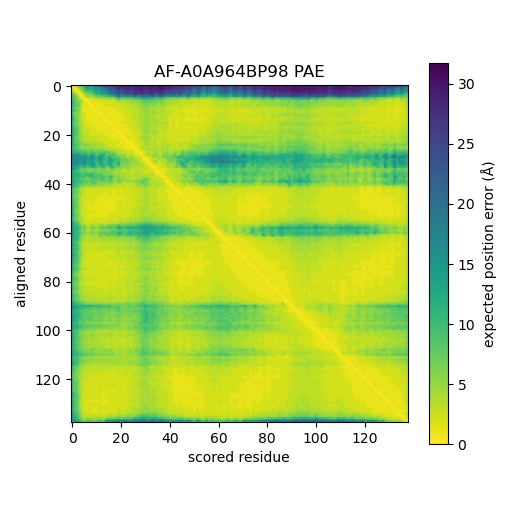9 ILE A C 1
ATOM 565 O O . ILE A 1 69 ? -4.853 -6.312 9.440 1.00 95.69 69 ILE A O 1
ATOM 569 N N . ALA A 1 70 ? -5.487 -4.571 10.719 1.00 96.56 70 ALA A N 1
ATOM 570 C CA . ALA A 1 70 ? -4.939 -3.547 9.843 1.00 96.56 70 ALA A CA 1
ATOM 571 C C . ALA A 1 70 ? -3.439 -3.768 9.610 1.00 96.56 70 ALA A C 1
ATOM 573 O O . ALA A 1 70 ? -2.991 -3.791 8.466 1.00 96.56 70 ALA A O 1
ATOM 574 N N . SER A 1 71 ? -2.665 -4.001 10.680 1.00 97.62 71 SER A N 1
ATOM 575 C CA . SER A 1 71 ? -1.220 -4.257 10.585 1.00 97.62 71 SER A CA 1
ATOM 576 C C . SER A 1 71 ? -0.912 -5.509 9.774 1.00 97.62 71 SER A C 1
ATOM 578 O O . SER A 1 71 ? 0.009 -5.491 8.967 1.00 97.62 71 SER A O 1
ATOM 580 N N . ARG A 1 72 ? -1.693 -6.582 9.941 1.00 97.94 72 ARG A N 1
ATOM 581 C CA . ARG A 1 72 ? -1.537 -7.800 9.140 1.00 97.94 72 ARG A CA 1
ATOM 582 C C . ARG A 1 72 ? -1.826 -7.559 7.666 1.00 97.94 72 ARG A C 1
ATOM 584 O O . ARG A 1 72 ? -1.058 -8.041 6.847 1.00 97.94 72 ARG A O 1
ATOM 591 N N . ILE A 1 73 ? -2.903 -6.843 7.340 1.00 98.06 73 ILE A N 1
ATOM 592 C CA . ILE A 1 73 ? -3.256 -6.533 5.950 1.00 98.06 73 ILE A CA 1
ATOM 593 C C . ILE A 1 73 ? -2.121 -5.748 5.298 1.00 98.06 73 ILE A C 1
ATOM 595 O O . ILE A 1 73 ? -1.591 -6.209 4.299 1.00 98.06 73 ILE A O 1
ATOM 599 N N . ALA A 1 74 ? -1.690 -4.637 5.897 1.00 98.19 74 ALA A N 1
ATOM 600 C CA . ALA A 1 74 ? -0.627 -3.808 5.331 1.00 98.19 74 ALA A CA 1
ATOM 601 C C . ALA A 1 74 ? 0.703 -4.567 5.188 1.00 98.19 74 ALA A C 1
ATOM 603 O O . ALA A 1 74 ? 1.333 -4.511 4.142 1.00 98.19 74 ALA A O 1
ATOM 604 N N . LEU A 1 75 ? 1.107 -5.349 6.198 1.00 98.31 75 LEU A N 1
ATOM 605 C CA . LEU A 1 75 ? 2.322 -6.167 6.101 1.00 98.31 75 LEU A CA 1
ATOM 606 C C . LEU A 1 75 ? 2.236 -7.212 4.984 1.00 98.31 75 LEU A C 1
ATOM 608 O O . LEU A 1 75 ? 3.225 -7.439 4.294 1.00 98.31 75 LEU A O 1
ATOM 612 N N . TRP A 1 76 ? 1.076 -7.852 4.808 1.00 98.31 76 TRP A N 1
ATOM 613 C CA . TRP A 1 76 ? 0.882 -8.827 3.738 1.00 98.31 76 TRP A CA 1
ATOM 614 C C . TRP A 1 76 ? 0.840 -8.180 2.361 1.00 98.31 76 TRP A C 1
ATOM 616 O O . TRP A 1 76 ? 1.444 -8.735 1.450 1.00 98.31 76 TRP A O 1
ATOM 626 N N . VAL A 1 77 ? 0.168 -7.036 2.205 1.00 98.25 77 VAL A N 1
ATOM 627 C CA . VAL A 1 77 ? 0.150 -6.300 0.934 1.00 98.25 77 VAL A CA 1
ATOM 628 C C . VAL A 1 77 ? 1.578 -5.918 0.559 1.00 98.25 77 VAL A C 1
ATOM 630 O O . VAL A 1 77 ? 2.044 -6.392 -0.470 1.00 98.25 77 VAL A O 1
ATOM 633 N N . PHE A 1 78 ? 2.308 -5.235 1.447 1.00 98.31 78 PHE A N 1
ATOM 634 C CA . PHE A 1 78 ? 3.712 -4.876 1.235 1.00 98.31 78 PHE A CA 1
ATOM 635 C C . PHE A 1 78 ? 4.597 -6.082 0.890 1.00 98.31 78 PHE A C 1
ATOM 637 O O . PHE A 1 78 ? 5.392 -6.042 -0.045 1.00 98.31 78 PHE A O 1
ATOM 644 N N . ALA A 1 79 ? 4.480 -7.182 1.640 1.00 98.25 79 ALA A N 1
ATOM 645 C CA . ALA A 1 79 ? 5.292 -8.371 1.395 1.00 98.25 79 ALA A CA 1
ATOM 646 C C . ALA A 1 79 ? 4.978 -9.013 0.034 1.00 98.25 79 ALA A C 1
ATOM 648 O O . ALA A 1 79 ? 5.893 -9.440 -0.670 1.00 98.25 79 ALA A O 1
ATOM 649 N N . VAL A 1 80 ? 3.697 -9.081 -0.341 1.00 97.88 80 VAL A N 1
ATOM 650 C CA . VAL A 1 80 ? 3.263 -9.649 -1.622 1.00 97.88 80 VAL A CA 1
ATOM 651 C C . VAL A 1 80 ? 3.686 -8.760 -2.784 1.00 97.88 80 VAL A C 1
ATOM 653 O O . VAL A 1 80 ? 4.179 -9.290 -3.774 1.00 97.88 80 VAL A O 1
ATOM 656 N N . THR A 1 81 ? 3.559 -7.438 -2.681 1.00 96.81 81 THR A N 1
ATOM 657 C CA . THR A 1 81 ? 3.993 -6.520 -3.742 1.00 96.81 81 THR A CA 1
ATOM 658 C C . THR A 1 81 ? 5.506 -6.515 -3.900 1.00 96.81 81 THR A C 1
ATOM 660 O O . THR A 1 81 ? 5.985 -6.626 -5.022 1.00 96.81 81 THR A O 1
ATOM 663 N N . CYS A 1 82 ? 6.270 -6.570 -2.806 1.00 97.12 82 CYS A N 1
ATOM 664 C CA . CYS A 1 82 ? 7.716 -6.796 -2.866 1.00 97.12 82 CYS A CA 1
ATOM 665 C C . CYS A 1 82 ? 8.070 -8.132 -3.535 1.00 97.12 82 CYS A C 1
ATOM 667 O O . CYS A 1 82 ? 9.015 -8.204 -4.316 1.00 97.12 82 CYS A O 1
ATOM 669 N N . ALA A 1 83 ? 7.330 -9.206 -3.243 1.00 97.12 83 ALA A N 1
ATOM 670 C CA . ALA A 1 83 ? 7.554 -10.503 -3.875 1.00 97.12 83 ALA A CA 1
ATOM 671 C C . ALA A 1 83 ? 7.220 -10.477 -5.375 1.00 97.12 83 ALA A C 1
ATOM 673 O O . ALA A 1 83 ? 7.970 -11.044 -6.169 1.00 97.12 83 ALA A O 1
ATOM 674 N N . ILE A 1 84 ? 6.134 -9.800 -5.765 1.00 95.81 84 ILE A N 1
ATOM 675 C CA . ILE A 1 84 ? 5.782 -9.553 -7.169 1.00 95.81 84 ILE A CA 1
ATOM 676 C C . ILE A 1 84 ? 6.908 -8.774 -7.847 1.00 95.81 84 ILE A C 1
ATOM 678 O O . ILE A 1 84 ? 7.376 -9.204 -8.895 1.00 95.81 84 ILE A O 1
ATOM 682 N N . GLU A 1 85 ? 7.398 -7.705 -7.230 1.00 95.81 85 GLU A N 1
ATOM 683 C CA . GLU A 1 85 ? 8.465 -6.857 -7.759 1.00 95.81 85 GLU A CA 1
ATOM 684 C C . GLU A 1 85 ? 9.772 -7.632 -7.955 1.00 95.81 85 GLU A C 1
ATOM 686 O O . GLU A 1 85 ? 10.333 -7.676 -9.047 1.00 95.81 85 GLU A O 1
ATOM 691 N N . ILE A 1 86 ? 10.203 -8.385 -6.942 1.00 96.69 86 ILE A N 1
ATOM 692 C CA . ILE A 1 86 ? 11.369 -9.271 -7.043 1.00 96.69 86 ILE A CA 1
ATOM 693 C C . ILE A 1 86 ? 11.162 -10.324 -8.140 1.00 96.69 86 ILE A C 1
ATOM 695 O O . ILE A 1 86 ? 12.090 -10.603 -8.899 1.00 96.69 86 ILE A O 1
ATOM 699 N N . SER A 1 87 ? 9.949 -10.878 -8.282 1.00 94.50 87 SER A N 1
ATOM 700 C CA . SER A 1 87 ? 9.645 -11.861 -9.333 1.00 94.50 87 SER A CA 1
ATOM 701 C C . SER A 1 87 ? 9.891 -11.319 -10.748 1.00 94.50 87 SER A C 1
ATOM 703 O O . SER A 1 87 ? 10.173 -12.094 -11.667 1.00 94.50 87 SER A O 1
ATOM 705 N N . GLN A 1 88 ? 9.876 -9.993 -10.924 1.00 94.00 88 GLN A N 1
ATOM 706 C CA . GLN A 1 88 ? 10.118 -9.356 -12.213 1.00 94.00 88 GLN A CA 1
ATOM 707 C C . GLN A 1 88 ? 11.561 -9.505 -12.712 1.00 94.00 88 GLN A C 1
ATOM 709 O O . GLN A 1 88 ? 11.799 -9.443 -13.921 1.00 94.00 88 GLN A O 1
ATOM 714 N N . LEU A 1 89 ? 12.521 -9.831 -11.835 1.00 94.19 89 LEU A N 1
ATOM 715 C CA . LEU A 1 89 ? 13.889 -10.200 -12.232 1.00 94.19 89 LEU A CA 1
ATOM 716 C C . LEU A 1 89 ? 13.918 -11.426 -13.168 1.00 94.19 89 LEU A C 1
ATOM 718 O O . LEU A 1 89 ? 14.840 -11.588 -13.973 1.00 94.19 89 LEU A O 1
ATOM 722 N N . TRP A 1 90 ? 12.873 -12.258 -13.132 1.00 93.94 90 TRP A N 1
ATOM 723 C CA . TRP A 1 90 ? 12.712 -13.434 -13.990 1.00 93.94 90 TRP A CA 1
ATOM 724 C C . TRP A 1 90 ? 11.743 -13.220 -15.164 1.00 93.94 90 TRP A C 1
ATOM 726 O O . TRP A 1 90 ? 11.374 -14.182 -15.836 1.00 93.94 90 TRP A O 1
ATOM 736 N N . PHE A 1 91 ? 11.358 -11.979 -15.492 1.00 87.69 91 PHE A N 1
ATOM 737 C CA . PHE A 1 91 ? 10.433 -11.688 -16.604 1.00 87.69 91 PHE A CA 1
ATOM 7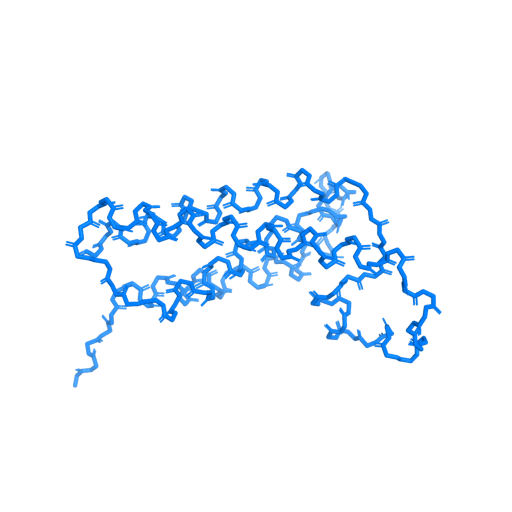38 C C . PHE A 1 91 ? 10.878 -12.207 -17.970 1.00 87.69 91 PHE A C 1
ATOM 740 O O . PHE A 1 91 ? 10.033 -12.450 -18.834 1.00 87.69 91 PHE A O 1
ATOM 747 N N . HIS A 1 92 ? 12.178 -12.413 -18.175 1.00 86.81 92 HIS A N 1
ATOM 748 C CA . HIS A 1 92 ? 12.707 -13.028 -19.389 1.00 86.81 92 HIS A CA 1
ATOM 749 C C . HIS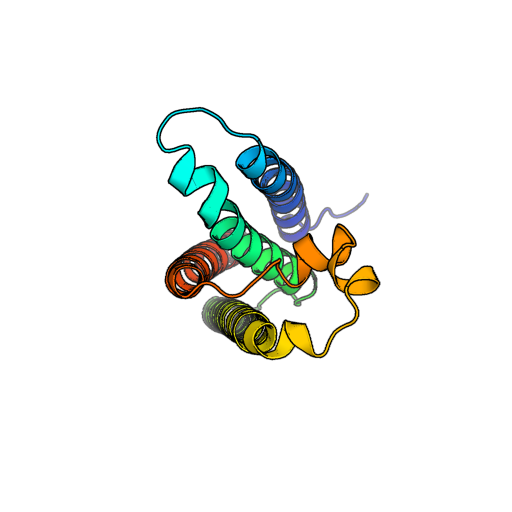 A 1 92 ? 12.192 -14.465 -19.611 1.00 86.81 92 HIS A C 1
ATOM 751 O O . HIS A 1 92 ? 12.150 -14.916 -20.752 1.00 86.81 92 HIS A O 1
ATOM 757 N N . LEU A 1 93 ? 11.748 -15.161 -18.556 1.00 91.75 93 LEU A N 1
ATOM 758 C CA . LEU A 1 93 ? 11.146 -16.497 -18.636 1.00 91.75 93 LEU A CA 1
ATOM 759 C C . LEU A 1 93 ? 9.670 -16.470 -19.064 1.00 91.75 93 LEU A C 1
ATOM 761 O O . LEU A 1 93 ? 9.120 -17.503 -19.443 1.00 91.75 93 LEU A O 1
ATOM 765 N N . VAL A 1 94 ? 9.012 -15.307 -19.007 1.00 90.31 94 VAL A N 1
ATOM 766 C CA . VAL A 1 94 ? 7.590 -15.166 -19.339 1.00 90.31 94 VAL A CA 1
ATOM 767 C C . VAL A 1 94 ? 7.432 -14.671 -20.785 1.00 90.31 94 VAL A C 1
ATOM 769 O O . VAL A 1 94 ? 8.014 -13.637 -21.148 1.00 90.31 94 VAL A O 1
ATOM 772 N N . PRO A 1 95 ? 6.602 -15.339 -21.613 1.00 93.00 95 PRO A N 1
ATOM 773 C CA . PRO A 1 95 ? 6.352 -14.940 -22.995 1.00 93.00 95 PRO A CA 1
ATOM 774 C C . PRO A 1 95 ? 5.967 -13.455 -23.142 1.00 93.00 95 PRO A C 1
ATOM 776 O O . PRO A 1 95 ? 5.092 -12.980 -22.410 1.00 93.00 95 PRO A O 1
ATOM 779 N N . PRO A 1 96 ? 6.539 -12.715 -24.118 1.00 91.25 96 PRO A N 1
ATOM 780 C CA . PRO A 1 96 ? 6.238 -11.295 -24.325 1.00 91.25 96 PRO A CA 1
ATOM 781 C C . PRO A 1 96 ? 4.749 -11.000 -24.523 1.00 91.25 96 PRO A C 1
ATOM 783 O O . PRO A 1 96 ? 4.269 -9.962 -24.076 1.00 91.25 96 PRO A O 1
ATOM 786 N N . ILE A 1 97 ? 4.008 -11.927 -25.142 1.00 93.06 97 ILE A N 1
ATOM 787 C CA . ILE A 1 97 ? 2.573 -11.762 -25.384 1.00 93.06 97 ILE A CA 1
ATOM 788 C C . ILE A 1 97 ? 1.790 -11.618 -24.074 1.00 93.06 97 ILE A C 1
ATOM 790 O O . ILE A 1 97 ? 0.973 -10.709 -23.953 1.00 93.06 97 ILE A O 1
ATOM 794 N N . LEU A 1 98 ? 2.134 -12.407 -23.050 1.00 90.19 98 LEU A N 1
ATOM 795 C CA . LEU A 1 98 ? 1.484 -12.349 -21.741 1.00 90.19 98 LEU A CA 1
ATOM 796 C C . LEU A 1 98 ? 1.797 -11.036 -21.017 1.00 90.19 98 LEU A C 1
ATOM 798 O O . LEU A 1 98 ? 0.890 -10.358 -20.538 1.00 90.19 98 LEU A O 1
ATOM 802 N N . ARG A 1 99 ? 3.073 -10.633 -21.018 1.00 89.19 99 ARG A N 1
ATOM 803 C CA . ARG A 1 99 ? 3.547 -9.407 -20.351 1.00 89.19 99 ARG A CA 1
ATOM 804 C C . ARG A 1 99 ? 3.089 -8.119 -21.036 1.00 89.19 99 ARG A C 1
ATOM 806 O O . ARG A 1 99 ? 3.183 -7.033 -20.467 1.00 89.19 99 ARG A O 1
ATOM 813 N N . SER A 1 100 ? 2.619 -8.218 -22.277 1.00 89.75 100 SER A N 1
ATOM 814 C CA . SER A 1 100 ? 2.144 -7.066 -23.043 1.00 89.75 100 SER A CA 1
ATOM 815 C C . SER A 1 100 ? 0.719 -6.641 -22.671 1.00 89.75 100 SER A C 1
ATOM 817 O O . SER A 1 100 ? 0.367 -5.477 -22.881 1.00 89.75 100 SER A O 1
ATOM 819 N N . HIS A 1 101 ? -0.079 -7.540 -22.078 1.00 93.38 101 HIS A N 1
ATOM 820 C CA . HIS A 1 101 ? -1.462 -7.260 -21.700 1.00 93.38 101 HIS A CA 1
ATOM 821 C C . HIS A 1 101 ? -1.561 -6.184 -20.612 1.00 93.38 101 HIS A C 1
ATOM 823 O O . HIS A 1 101 ? -0.804 -6.166 -19.645 1.00 93.38 101 HIS A O 1
ATOM 829 N N . VAL A 1 102 ? -2.564 -5.313 -20.733 1.00 89.62 102 VAL A N 1
ATOM 830 C CA . VAL A 1 102 ? -2.814 -4.221 -19.776 1.00 89.62 102 VAL A CA 1
ATOM 831 C C . VAL A 1 102 ? -3.048 -4.756 -18.362 1.00 89.62 102 VAL A C 1
ATOM 833 O O . VAL A 1 102 ? -2.482 -4.231 -17.411 1.00 89.62 102 VAL A O 1
ATOM 836 N N . ILE A 1 103 ? -3.813 -5.844 -18.227 1.00 90.25 103 ILE A N 1
ATOM 837 C CA . ILE A 1 103 ? -4.093 -6.481 -16.929 1.00 90.25 103 ILE A CA 1
ATOM 838 C C . ILE A 1 103 ? -2.800 -6.977 -16.274 1.00 90.25 103 ILE A C 1
ATOM 840 O O . ILE A 1 103 ? -2.622 -6.794 -15.074 1.00 90.25 103 ILE A O 1
ATOM 844 N N . TRP A 1 104 ? -1.882 -7.550 -17.061 1.00 91.75 104 TRP A N 1
ATOM 845 C CA . TRP A 1 104 ? -0.572 -7.957 -16.558 1.00 91.75 104 TRP A CA 1
ATOM 846 C C . TRP A 1 104 ? 0.171 -6.756 -15.984 1.00 91.75 104 TRP A C 1
ATOM 848 O O . TRP A 1 104 ? 0.561 -6.778 -14.825 1.00 91.75 104 TRP A O 1
ATOM 858 N N . LYS A 1 105 ? 0.311 -5.683 -16.768 1.00 89.06 105 LYS A N 1
ATOM 859 C CA . LYS A 1 105 ? 1.057 -4.489 -16.350 1.00 89.06 105 LYS A CA 1
ATOM 860 C C . LYS A 1 105 ? 0.455 -3.809 -15.119 1.00 89.06 105 LYS A C 1
ATOM 862 O O . LYS A 1 105 ? 1.206 -3.293 -14.304 1.00 89.06 105 LYS A O 1
ATOM 867 N N . LEU A 1 106 ? -0.872 -3.820 -14.977 1.00 88.81 106 LEU A N 1
ATOM 868 C CA . LEU A 1 106 ? -1.563 -3.232 -13.825 1.00 88.81 106 LEU A CA 1
ATOM 869 C C . LEU A 1 106 ? -1.432 -4.062 -12.541 1.00 88.81 106 LEU A C 1
ATOM 871 O O . LEU A 1 106 ? -1.473 -3.488 -11.461 1.00 88.81 106 LEU A O 1
ATOM 875 N N . LEU A 1 107 ? -1.325 -5.391 -12.644 1.00 90.25 107 LEU A N 1
ATOM 876 C CA . LEU A 1 107 ? -1.273 -6.281 -11.476 1.00 90.25 107 LEU A CA 1
ATOM 877 C C . LEU A 1 107 ? 0.150 -6.685 -11.083 1.00 90.25 107 LEU A C 1
ATOM 879 O O . LEU A 1 107 ? 0.444 -6.863 -9.904 1.00 90.25 107 LEU A O 1
ATOM 883 N N . LEU A 1 108 ? 1.007 -6.896 -12.077 1.00 91.12 108 LEU A N 1
ATOM 884 C CA . LEU A 1 108 ? 2.327 -7.502 -11.921 1.00 91.12 108 LEU A CA 1
ATOM 885 C C . LEU A 1 108 ? 3.466 -6.576 -12.332 1.00 91.12 108 LEU A C 1
ATOM 887 O O . LEU A 1 108 ? 4.609 -6.997 -12.239 1.00 91.12 108 LEU A O 1
ATOM 891 N N . GLY A 1 109 ? 3.168 -5.369 -12.817 1.00 88.69 109 GLY A N 1
ATOM 892 C CA . GLY A 1 109 ? 4.178 -4.420 -13.270 1.00 88.69 109 GLY A CA 1
ATOM 893 C C . GLY A 1 109 ? 4.726 -4.704 -14.673 1.00 88.69 109 GLY A C 1
ATOM 894 O O . GLY A 1 109 ? 4.329 -5.641 -15.377 1.00 88.69 109 GLY A O 1
ATOM 895 N N . ALA A 1 110 ? 5.620 -3.819 -15.116 1.00 87.38 110 ALA A N 1
ATOM 896 C CA . ALA A 1 110 ? 6.234 -3.845 -16.447 1.00 87.38 110 ALA A CA 1
ATOM 897 C C . ALA A 1 110 ? 7.747 -4.129 -16.424 1.00 87.38 110 ALA A C 1
ATOM 899 O O . ALA A 1 110 ? 8.312 -4.463 -17.469 1.00 87.38 110 ALA A O 1
ATOM 900 N N . GLY A 1 111 ? 8.388 -4.044 -15.261 1.00 88.94 111 GLY A N 1
ATOM 901 C CA . GLY A 1 111 ? 9.804 -4.315 -15.057 1.00 88.94 111 GLY A CA 1
ATOM 902 C C . GLY A 1 111 ? 10.251 -3.908 -13.653 1.00 88.94 111 GLY A C 1
ATOM 903 O O . GLY A 1 111 ? 9.594 -3.099 -13.010 1.00 88.94 111 GLY A O 1
ATOM 904 N N . PHE A 1 112 ? 11.377 -4.475 -13.223 1.00 92.31 112 PHE A N 1
ATOM 905 C CA . PHE A 1 112 ? 11.898 -4.306 -11.871 1.00 92.31 112 PHE A CA 1
ATOM 906 C C . PHE A 1 112 ? 12.470 -2.899 -11.605 1.00 92.31 112 PHE A C 1
ATOM 908 O O . PHE A 1 112 ? 13.309 -2.425 -12.381 1.00 92.31 112 PHE A O 1
ATOM 915 N N . ALA A 1 113 ? 12.123 -2.294 -10.468 1.00 92.06 113 ALA A N 1
ATOM 916 C CA . ALA A 1 113 ? 12.621 -1.019 -9.974 1.00 92.06 113 ALA A CA 1
ATOM 917 C C . ALA A 1 113 ? 12.824 -1.013 -8.440 1.00 92.06 113 ALA A C 1
ATOM 919 O O . ALA A 1 113 ? 11.909 -1.136 -7.631 1.00 92.06 113 ALA A O 1
ATOM 920 N N . TRP A 1 114 ? 14.067 -0.766 -8.006 1.00 92.25 114 TRP A N 1
ATOM 921 C CA . TRP A 1 114 ? 14.418 -0.663 -6.578 1.00 92.25 114 TRP A CA 1
ATOM 922 C C . TRP A 1 114 ? 13.702 0.469 -5.833 1.00 92.25 114 TRP A C 1
ATOM 924 O O . TRP A 1 114 ? 13.531 0.397 -4.615 1.00 92.25 114 TRP A O 1
ATOM 934 N N . TRP A 1 115 ? 13.332 1.535 -6.541 1.00 91.69 115 TRP A N 1
ATOM 935 C CA . TRP A 1 115 ? 12.669 2.682 -5.931 1.00 91.69 115 TRP A CA 1
ATOM 936 C C . TRP A 1 115 ? 11.214 2.409 -5.574 1.00 91.69 115 TRP A C 1
ATOM 938 O O . TRP A 1 115 ? 10.660 3.157 -4.772 1.00 91.69 115 TRP A O 1
ATOM 948 N N . ASP A 1 116 ? 10.626 1.319 -6.054 1.00 92.94 116 ASP A N 1
ATOM 949 C CA . ASP A 1 116 ? 9.229 1.013 -5.782 1.00 92.94 116 ASP A CA 1
ATOM 950 C C . ASP A 1 116 ? 9.046 0.534 -4.335 1.00 92.94 116 ASP A C 1
ATOM 952 O O . ASP A 1 116 ? 8.058 0.874 -3.694 1.00 92.94 116 ASP A O 1
ATOM 956 N N . PHE A 1 117 ? 10.047 -0.127 -3.736 1.00 94.75 117 PHE A N 1
ATOM 957 C CA . PHE A 1 117 ? 9.981 -0.624 -2.352 1.00 94.75 117 PHE A CA 1
ATOM 958 C C . PHE A 1 117 ? 9.676 0.475 -1.309 1.00 94.75 117 PHE A C 1
ATOM 960 O O . PHE A 1 117 ? 8.766 0.282 -0.496 1.00 94.75 117 PHE A O 1
ATOM 967 N N . PRO A 1 118 ? 10.368 1.638 -1.290 1.00 96.00 118 PRO A N 1
ATOM 968 C CA . PRO A 1 118 ? 9.962 2.771 -0.456 1.00 96.00 118 PRO A CA 1
ATOM 969 C C . PRO A 1 118 ? 8.518 3.241 -0.684 1.00 96.00 118 PRO A C 1
ATOM 971 O O . PRO A 1 118 ? 7.831 3.589 0.278 1.00 96.00 118 PRO A O 1
ATOM 974 N N . HIS A 1 119 ? 8.046 3.245 -1.932 1.00 94.81 119 HIS A N 1
ATOM 975 C CA . HIS A 1 119 ? 6.687 3.666 -2.275 1.00 94.81 119 HIS A CA 1
ATOM 976 C C . HIS A 1 119 ? 5.648 2.630 -1.841 1.00 94.81 119 HIS A C 1
ATOM 978 O O . HIS A 1 119 ? 4.604 3.015 -1.315 1.00 94.81 119 HIS A O 1
ATOM 984 N N . TYR A 1 120 ? 5.967 1.338 -1.938 1.00 96.38 120 TYR A N 1
ATOM 985 C CA . TYR A 1 120 ? 5.156 0.260 -1.384 1.0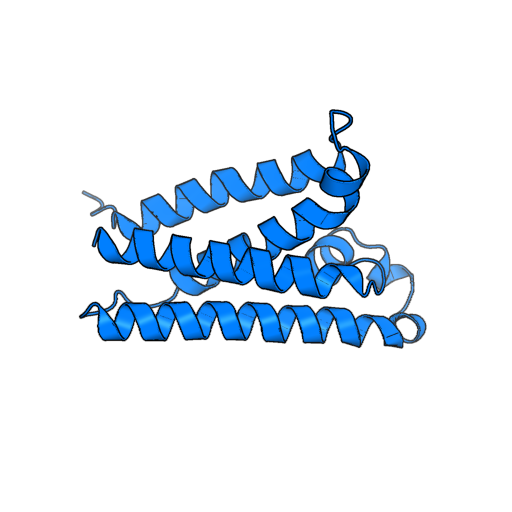0 96.38 120 TYR A CA 1
ATOM 986 C C . TYR A 1 120 ? 5.040 0.385 0.133 1.00 96.38 120 TYR A C 1
ATOM 988 O O . TYR A 1 120 ? 3.944 0.336 0.686 1.00 96.38 120 TYR A O 1
ATOM 996 N N . ALA A 1 121 ? 6.156 0.633 0.826 1.00 97.25 121 ALA A N 1
ATOM 997 C CA . ALA A 1 121 ? 6.144 0.846 2.270 1.00 97.25 121 ALA A CA 1
ATOM 998 C C . ALA A 1 121 ? 5.269 2.053 2.648 1.00 97.25 121 ALA A C 1
ATOM 1000 O O . ALA A 1 121 ? 4.437 1.959 3.551 1.00 97.25 121 ALA A O 1
ATOM 1001 N N . LEU A 1 122 ? 5.408 3.173 1.930 1.00 97.31 122 LEU A N 1
ATOM 1002 C CA . LEU A 1 122 ? 4.591 4.368 2.140 1.00 97.31 122 LEU A CA 1
ATOM 1003 C C . LEU A 1 122 ? 3.101 4.095 1.888 1.00 97.31 122 LEU A C 1
ATOM 1005 O O . LEU A 1 122 ? 2.262 4.440 2.721 1.00 97.31 122 LEU A O 1
ATOM 1009 N N . GLY A 1 123 ? 2.769 3.453 0.770 1.00 97.19 123 GLY A N 1
ATOM 1010 C CA . GLY A 1 123 ? 1.401 3.106 0.403 1.00 97.19 123 GLY A CA 1
ATOM 1011 C C . GLY A 1 123 ? 0.754 2.157 1.407 1.00 97.19 123 GLY A C 1
ATOM 1012 O O . GLY A 1 123 ? -0.369 2.405 1.843 1.00 97.19 123 GLY A O 1
ATOM 1013 N N . SER A 1 124 ? 1.481 1.140 1.871 1.00 97.75 124 SER A N 1
ATOM 1014 C CA . SER A 1 124 ? 1.015 0.224 2.915 1.00 97.75 124 SER A CA 1
ATOM 1015 C C . SER A 1 124 ? 0.814 0.920 4.266 1.00 97.75 124 SER A C 1
ATOM 1017 O O . SER A 1 124 ? -0.155 0.625 4.967 1.00 97.75 124 SER A O 1
ATOM 1019 N N . LEU A 1 125 ? 1.664 1.886 4.638 1.00 98.19 125 LEU A N 1
ATOM 1020 C CA . LEU A 1 125 ? 1.475 2.693 5.854 1.00 98.19 125 LEU A CA 1
ATOM 1021 C C . LEU A 1 125 ? 0.231 3.590 5.767 1.00 98.19 125 LEU A C 1
ATOM 1023 O O . LEU A 1 125 ? -0.542 3.673 6.726 1.00 98.19 125 LEU A O 1
ATOM 1027 N N . ILE A 1 126 ? 0.005 4.233 4.618 1.00 98.25 126 ILE A N 1
ATOM 1028 C CA . ILE A 1 126 ? -1.202 5.037 4.379 1.00 98.25 126 ILE A CA 1
ATOM 1029 C C . ILE A 1 126 ? -2.438 4.132 4.369 1.00 98.25 126 ILE A C 1
ATOM 1031 O O . ILE A 1 126 ? -3.430 4.437 5.032 1.00 98.25 126 ILE A O 1
ATOM 1035 N N . GLY A 1 127 ? -2.369 2.992 3.678 1.00 97.94 127 GLY A N 1
ATOM 1036 C CA . GLY A 1 127 ? -3.429 1.991 3.615 1.00 97.94 127 GLY A CA 1
ATOM 1037 C C . GLY A 1 127 ? -3.802 1.465 4.999 1.00 97.94 127 GLY A C 1
ATOM 1038 O O . 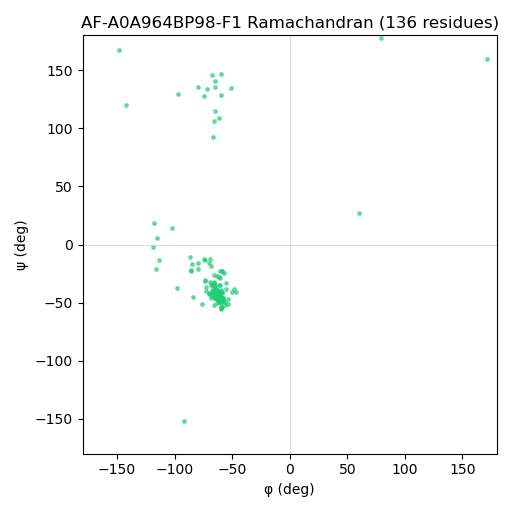GLY A 1 127 ? -4.984 1.446 5.341 1.00 97.94 127 GLY A O 1
ATOM 1039 N N . TRP A 1 128 ? -2.805 1.138 5.830 1.00 98.38 128 TRP A N 1
ATOM 1040 C CA . TRP A 1 128 ? -2.978 0.764 7.236 1.00 98.38 128 TRP A CA 1
ATOM 1041 C C . TRP A 1 128 ? -3.768 1.813 8.018 1.00 98.38 128 TRP A C 1
ATOM 1043 O O . TRP A 1 128 ? -4.752 1.491 8.690 1.00 98.38 128 TRP A O 1
ATOM 1053 N N . TRP A 1 129 ? -3.344 3.074 7.926 1.00 98.06 129 TRP A N 1
ATOM 1054 C CA . TRP A 1 129 ? -3.981 4.169 8.649 1.00 98.06 129 TRP A CA 1
ATOM 1055 C C . TRP A 1 129 ? -5.413 4.413 8.160 1.00 98.06 129 TRP A C 1
ATOM 1057 O O . TRP A 1 129 ? -6.312 4.658 8.968 1.00 98.06 129 TRP A O 1
ATOM 1067 N N . TRP A 1 130 ? -5.650 4.281 6.854 1.00 97.81 130 TRP A N 1
ATOM 1068 C CA . TRP A 1 130 ? -6.964 4.465 6.246 1.00 97.81 130 TRP A CA 1
ATOM 1069 C C . TRP A 1 130 ? -7.954 3.393 6.711 1.00 97.81 130 TRP A C 1
ATOM 1071 O O . TRP A 1 130 ? -9.023 3.725 7.229 1.00 97.81 130 TRP A O 1
ATOM 1081 N N . ILE A 1 131 ? -7.603 2.107 6.601 1.00 96.62 131 ILE A N 1
ATOM 1082 C CA . ILE A 1 131 ? -8.491 1.014 7.037 1.00 96.62 131 ILE A CA 1
ATOM 1083 C C . ILE A 1 131 ? -8.712 1.036 8.553 1.00 96.62 131 ILE A C 1
ATOM 1085 O O . ILE A 1 131 ? -9.821 0.760 9.013 1.00 96.62 131 ILE A O 1
ATOM 1089 N N . TYR A 1 132 ? -7.694 1.429 9.329 1.00 96.31 132 TYR A N 1
ATOM 1090 C CA . TYR A 1 132 ? -7.832 1.652 10.766 1.00 96.31 132 TYR A CA 1
ATOM 1091 C C . TYR A 1 132 ? -8.822 2.787 11.062 1.00 96.31 132 TYR A C 1
ATOM 1093 O O . TYR A 1 132 ? -9.701 2.623 11.902 1.00 96.31 132 TYR A O 1
ATOM 1101 N N . SER A 1 133 ? -8.740 3.907 10.342 1.00 95.12 133 SER A N 1
ATOM 1102 C CA . SER A 1 133 ? -9.659 5.040 10.509 1.00 95.12 133 SER A CA 1
ATOM 1103 C C . SER A 1 133 ? -11.100 4.674 10.150 1.00 95.12 133 SER A C 1
ATOM 1105 O O . SER A 1 133 ? -12.010 5.001 10.905 1.00 95.12 133 SER A O 1
ATOM 1107 N N . ILE A 1 134 ? -11.317 3.928 9.060 1.00 93.56 134 ILE A N 1
ATOM 1108 C CA . ILE A 1 134 ? -12.652 3.428 8.690 1.00 93.56 134 ILE A CA 1
ATOM 1109 C C . ILE A 1 134 ? -13.197 2.496 9.778 1.00 93.56 134 ILE A C 1
ATOM 1111 O O . ILE A 1 134 ? -14.335 2.652 10.207 1.00 93.56 134 ILE A O 1
ATOM 1115 N N . GLY A 1 135 ? -12.390 1.539 10.243 1.00 90.81 135 GLY A N 1
ATOM 1116 C CA . GLY A 1 135 ? -12.813 0.576 11.261 1.00 90.81 135 GLY A CA 1
ATOM 1117 C C . GLY A 1 135 ? -13.028 1.173 12.655 1.00 90.81 135 GLY A C 1
ATOM 1118 O O . GLY A 1 135 ? -13.578 0.496 13.509 1.00 90.81 135 GLY A O 1
ATOM 1119 N N . ARG A 1 136 ? -12.582 2.412 12.902 1.00 89.56 136 ARG A N 1
ATOM 1120 C CA . ARG A 1 136 ? -12.810 3.155 14.154 1.00 89.56 136 ARG A CA 1
ATOM 1121 C C . ARG A 1 136 ? -14.146 3.900 14.188 1.00 89.56 136 ARG A C 1
ATOM 1123 O O . ARG A 1 136 ? -14.524 4.362 15.260 1.00 89.56 136 ARG A O 1
ATOM 1130 N N . ILE A 1 137 ? -14.775 4.099 13.028 1.00 84.62 137 ILE A N 1
ATOM 1131 C CA . ILE A 1 137 ? -16.067 4.793 12.882 1.00 84.62 137 ILE A CA 1
ATOM 1132 C C . ILE A 1 137 ? -17.238 3.819 13.100 1.00 84.62 137 ILE A C 1
ATOM 1134 O O . ILE A 1 137 ? -18.345 4.255 13.409 1.00 84.62 137 ILE A O 1
ATOM 1138 N N . GLU A 1 138 ? -16.987 2.520 12.926 1.00 67.12 138 GLU A N 1
ATOM 1139 C CA . GLU A 1 138 ? -17.897 1.425 13.286 1.00 67.12 138 GLU A CA 1
ATOM 1140 C C . GLU A 1 138 ? -17.842 1.130 14.791 1.00 67.12 138 GLU A C 1
ATOM 1142 O O . GLU A 1 138 ? -18.927 0.883 15.362 1.00 67.12 138 GLU A O 1
#

Secondary structure (DSSP, 8-state):
-----HHHHHHHHHHHHHHHHHHHHTT--STTHHHIIIIIHHHHHHHHHHHHHHHHSPPPSSHHHHHHHHHHHHHHHHHHHHHHHHHGGGGGGS-HHHHHSHHHHHHH-SS--TTHHHHHHHHHHHHHHHHHHHHTT-

Radius of gyration: 16.39 Å; Cα contacts (8 Å, |Δi|>4): 132; chains: 1; bounding box: 49×36×45 Å

Organism: NCBI:txid2874699

Mean predicted aligned error: 4.76 Å